Protein AF-A0A3N1GJS5-F1 (afdb_monomer)

Sequence (102 aa):
MAAIGVALVALLLIWPIGIRTGGGDHATPRICGNAFAGDVSQWHNDGDGPYRDLAYQACTTRRVDQVAMAVGVLAATVLGVTVLLARARRPTDPAERAASER

Secondary structure (DSSP, 8-state):
-HHHHHHHHHHHHHS--EEEESSGGG-EEEE-B-SS-B--GGGSSS-SSTHHHHHHHHHHHHHHHHHHHHHHHHHHHHHHHHHHHHHHT----HHHHHHS--

Foldseek 3Di:
DVVVLVVVLVCLQQPWDWDFDDPPPPGDTDTQGGLPHGHLPVCVVVDDDCVSVVVVVVSVVSSVVSVVVSVVSVVVVVVVVVVVVVVVPDPPPVVVVVVVVD

Mean predicted aligned error: 11.96 Å

Organism: NCBI:txid56438

pLDDT: mean 75.02, std 10.85, range [49.06, 89.5]

Solvent-accessible surface area (backbone atoms only — not comparable to full-atom values): 5921 Å² total; per-residue (Å²): 108,69,70,57,43,52,50,51,36,51,49,51,44,62,43,73,42,65,48,70,55,61,82,70,99,69,40,47,80,44,71,34,35,31,61,81,51,79,43,66,68,88,50,63,81,68,63,88,66,69,62,52,57,50,50,51,49,54,48,49,52,53,30,51,51,43,50,50,50,34,51,49,49,49,51,53,44,53,50,51,51,50,52,49,51,54,57,72,62,53,66,83,56,66,64,64,59,62,62,72,77,112

Radius of gyration: 24.0 Å; Cα contacts (8 Å, |Δi|>4): 86; chains: 1; bounding box: 52×26×75 Å

Structure (mmCIF, N/CA/C/O backbone):
data_AF-A0A3N1GJS5-F1
#
_entry.id   AF-A0A3N1GJS5-F1
#
loop_
_atom_site.group_PDB
_atom_site.id
_atom_site.type_symbol
_atom_site.label_atom_id
_atom_site.label_alt_id
_atom_site.label_comp_id
_atom_site.label_asym_id
_atom_site.label_entity_id
_atom_site.label_seq_id
_atom_site.pdbx_PDB_ins_code
_atom_site.Cartn_x
_atom_site.Cartn_y
_atom_site.Cartn_z
_atom_site.occupancy
_atom_site.B_iso_or_equiv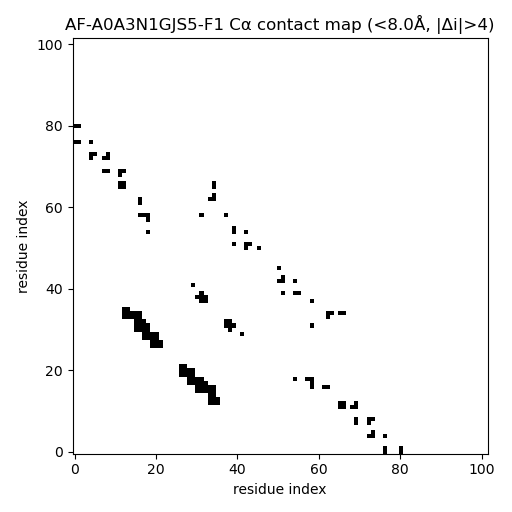
_atom_site.auth_seq_id
_atom_site.auth_comp_id
_atom_site.auth_asym_id
_atom_site.auth_atom_id
_atom_site.pdbx_PDB_model_num
ATOM 1 N N . MET A 1 1 ? -9.575 3.617 19.491 1.00 59.81 1 MET A N 1
ATOM 2 C CA . MET A 1 1 ? -8.829 2.430 19.013 1.00 59.81 1 MET A CA 1
ATOM 3 C C . MET A 1 1 ? -9.125 2.100 17.555 1.00 59.81 1 MET A C 1
ATOM 5 O O . MET A 1 1 ? -8.214 2.230 16.754 1.00 59.81 1 MET A O 1
ATOM 9 N N . ALA A 1 2 ? -10.364 1.765 17.172 1.00 62.88 2 ALA A N 1
ATOM 10 C CA . ALA A 1 2 ? -10.679 1.379 15.786 1.00 62.88 2 ALA A CA 1
ATOM 11 C C . ALA A 1 2 ? -10.348 2.462 14.736 1.00 62.88 2 ALA A C 1
ATOM 13 O O . ALA A 1 2 ? -9.681 2.167 13.752 1.00 62.88 2 ALA A O 1
ATOM 14 N N . ALA A 1 3 ? -10.721 3.724 14.979 1.00 72.44 3 ALA A N 1
ATOM 15 C CA . ALA A 1 3 ? -10.430 4.826 14.053 1.00 72.44 3 ALA A CA 1
ATOM 16 C C . ALA A 1 3 ? -8.921 5.071 13.850 1.00 72.44 3 ALA A C 1
ATOM 18 O O . ALA A 1 3 ? -8.487 5.367 12.743 1.00 72.44 3 ALA A O 1
ATOM 19 N N . ILE A 1 4 ? -8.115 4.889 14.903 1.00 78.00 4 ILE A N 1
ATOM 20 C CA . ILE A 1 4 ? -6.652 5.034 14.838 1.00 78.00 4 ILE A CA 1
ATOM 21 C C . ILE A 1 4 ? -6.047 3.878 14.034 1.00 78.00 4 ILE A C 1
ATOM 23 O O . ILE A 1 4 ? -5.202 4.114 13.179 1.00 78.00 4 ILE A O 1
ATOM 27 N N . GLY A 1 5 ? -6.518 2.644 14.251 1.00 70.25 5 GLY A N 1
ATOM 28 C CA . GLY A 1 5 ? -6.089 1.486 13.461 1.00 70.25 5 GLY A CA 1
ATOM 29 C C . GLY A 1 5 ? -6.404 1.648 11.972 1.00 70.25 5 GLY A C 1
ATOM 30 O O . GLY A 1 5 ? -5.533 1.431 11.138 1.00 70.25 5 GLY A O 1
ATOM 31 N N . VAL A 1 6 ? -7.610 2.120 11.632 1.00 76.25 6 VAL A N 1
ATOM 32 C CA . VAL A 1 6 ? -7.995 2.411 10.238 1.00 76.25 6 VAL A CA 1
ATOM 33 C C . VAL A 1 6 ? -7.135 3.525 9.641 1.00 76.25 6 VAL A C 1
ATOM 35 O O . VAL A 1 6 ? -6.666 3.384 8.515 1.00 76.25 6 VAL A O 1
ATOM 38 N N . ALA A 1 7 ? -6.877 4.602 10.388 1.00 77.75 7 ALA A N 1
ATOM 39 C CA . ALA A 1 7 ? -6.028 5.696 9.920 1.00 77.75 7 ALA A CA 1
ATOM 40 C C . ALA A 1 7 ? -4.587 5.235 9.650 1.00 77.75 7 ALA A C 1
ATOM 42 O O . ALA A 1 7 ? -4.018 5.596 8.624 1.00 77.75 7 ALA A O 1
ATOM 43 N N . LEU A 1 8 ? -4.018 4.399 10.525 1.00 76.69 8 LEU A N 1
ATOM 44 C CA . LEU A 1 8 ? -2.680 3.828 10.341 1.00 76.69 8 LEU A CA 1
ATOM 45 C C . LEU A 1 8 ? -2.611 2.918 9.114 1.00 76.69 8 LEU A C 1
ATOM 47 O O . LEU A 1 8 ? -1.657 2.999 8.348 1.00 76.69 8 LEU A O 1
ATOM 51 N N . VAL A 1 9 ? -3.631 2.089 8.896 1.00 77.69 9 VAL A N 1
ATOM 52 C CA . VAL A 1 9 ? -3.717 1.217 7.716 1.00 77.69 9 VAL A CA 1
ATOM 53 C C . VAL A 1 9 ? -3.843 2.046 6.441 1.00 77.69 9 VAL A C 1
ATOM 55 O O . VAL A 1 9 ? -3.111 1.807 5.487 1.00 77.69 9 VAL A O 1
ATOM 58 N N . ALA A 1 10 ? -4.707 3.063 6.431 1.00 78.56 10 ALA A N 1
ATOM 59 C CA . ALA A 1 10 ? -4.842 3.967 5.293 1.00 78.56 10 ALA A CA 1
ATOM 60 C C . ALA A 1 10 ? -3.523 4.700 4.992 1.00 78.56 10 ALA A C 1
ATOM 62 O O . ALA A 1 10 ? -3.094 4.739 3.841 1.00 78.56 10 ALA A O 1
ATOM 63 N N . LEU A 1 11 ? -2.842 5.211 6.023 1.00 78.69 11 LEU A N 1
ATOM 64 C CA . LEU A 1 11 ? -1.530 5.846 5.891 1.00 78.69 11 LEU A CA 1
ATOM 65 C C . LEU A 1 11 ? -0.488 4.884 5.318 1.00 78.69 11 LEU A C 1
ATOM 67 O O . LEU A 1 11 ? 0.204 5.258 4.378 1.00 78.69 11 LEU A O 1
ATOM 71 N N . LEU A 1 12 ? -0.403 3.651 5.825 1.00 76.88 12 LEU A N 1
ATOM 72 C CA . LEU A 1 12 ? 0.550 2.645 5.343 1.00 76.88 12 LEU A CA 1
ATOM 73 C C . LEU A 1 12 ? 0.330 2.282 3.873 1.00 76.88 12 LEU A C 1
ATOM 75 O O . LEU A 1 12 ? 1.299 2.095 3.144 1.00 76.88 12 LEU A O 1
ATOM 79 N N . LEU A 1 13 ? -0.927 2.203 3.436 1.00 77.50 13 LEU A N 1
ATOM 80 C CA . LEU A 1 13 ? -1.269 1.818 2.067 1.00 77.50 13 LEU A CA 1
ATOM 81 C C . LEU A 1 13 ? -1.074 2.962 1.057 1.00 77.50 13 LEU A C 1
ATOM 83 O O . LEU A 1 13 ? -0.777 2.713 -0.113 1.00 77.50 13 LEU A O 1
ATOM 87 N N . ILE A 1 14 ? -1.233 4.213 1.496 1.00 82.38 14 ILE A N 1
ATOM 88 C CA . ILE A 1 14 ? -1.038 5.407 0.657 1.00 82.38 14 ILE A CA 1
ATOM 89 C C . ILE A 1 14 ? 0.440 5.829 0.628 1.00 82.38 14 ILE A C 1
ATOM 91 O O . ILE A 1 14 ? 0.868 6.469 -0.336 1.00 82.38 14 ILE A O 1
ATOM 95 N N . TRP A 1 15 ? 1.225 5.468 1.651 1.00 82.38 15 TRP A N 1
ATOM 96 C CA . TRP A 1 15 ? 2.610 5.909 1.791 1.00 82.38 15 TRP A CA 1
ATOM 97 C C . TRP A 1 15 ? 3.470 5.495 0.587 1.00 82.38 15 TRP A C 1
ATOM 99 O O . TRP A 1 15 ? 3.483 4.316 0.214 1.00 82.38 15 TRP A O 1
ATOM 109 N N . PRO A 1 16 ? 4.233 6.432 -0.005 1.00 79.62 16 PRO A N 1
ATOM 110 C CA . PRO A 1 16 ? 5.022 6.154 -1.192 1.00 79.62 16 PRO A CA 1
ATOM 111 C C . PRO A 1 16 ? 6.134 5.141 -0.911 1.00 79.62 16 PRO A C 1
ATOM 113 O O . PRO A 1 16 ? 6.867 5.220 0.077 1.00 79.62 16 PRO A O 1
ATOM 116 N N . ILE A 1 17 ? 6.295 4.204 -1.833 1.00 80.38 17 ILE A N 1
ATOM 117 C CA . ILE A 1 17 ? 7.335 3.190 -1.820 1.00 80.38 17 ILE A CA 1
ATOM 118 C C . ILE A 1 17 ? 8.514 3.719 -2.619 1.00 80.38 17 ILE A C 1
ATOM 120 O O . ILE A 1 17 ? 8.452 3.862 -3.838 1.00 80.38 17 ILE A O 1
ATOM 124 N N . GLY A 1 18 ? 9.600 4.014 -1.914 1.00 78.31 18 GLY A N 1
ATOM 125 C CA . GLY A 1 18 ? 10.870 4.390 -2.515 1.00 78.31 18 GLY A CA 1
ATOM 126 C C . GLY A 1 18 ? 11.879 3.255 -2.428 1.00 78.31 18 GLY A C 1
ATOM 127 O O . GLY A 1 18 ? 12.043 2.642 -1.369 1.00 78.31 18 GLY A O 1
ATOM 128 N N . ILE A 1 19 ? 12.601 3.022 -3.519 1.00 77.44 19 ILE A N 1
ATOM 129 C CA . ILE A 1 19 ? 13.829 2.230 -3.507 1.00 77.44 19 ILE A CA 1
ATOM 130 C C . ILE A 1 19 ? 15.015 3.149 -3.787 1.00 77.44 19 ILE A C 1
ATOM 132 O O . ILE A 1 19 ? 14.915 4.128 -4.525 1.00 77.44 19 ILE A O 1
ATOM 136 N N . ARG A 1 20 ? 16.147 2.865 -3.145 1.00 74.25 20 ARG A N 1
ATOM 137 C CA . ARG A 1 20 ? 17.404 3.551 -3.437 1.00 74.25 20 ARG A CA 1
ATOM 138 C C . ARG A 1 20 ? 18.115 2.746 -4.511 1.00 74.25 20 ARG A C 1
ATOM 140 O O . ARG A 1 20 ? 18.407 1.574 -4.292 1.00 74.25 20 ARG A O 1
ATOM 147 N N . THR A 1 21 ? 18.348 3.362 -5.662 1.00 65.56 21 THR A N 1
ATOM 148 C CA . THR A 1 21 ? 19.041 2.729 -6.790 1.00 65.56 21 THR A CA 1
ATOM 149 C C . THR A 1 21 ? 20.338 3.479 -7.070 1.00 65.56 21 THR A C 1
ATOM 151 O O . THR A 1 21 ? 20.323 4.701 -7.211 1.00 65.56 21 THR A O 1
ATOM 154 N N . GLY A 1 22 ? 21.452 2.743 -7.102 1.00 58.00 22 GLY A N 1
ATOM 155 C CA . GLY A 1 22 ? 22.824 3.260 -7.179 1.00 58.00 22 GLY A CA 1
ATOM 156 C C . GLY A 1 22 ? 23.710 2.636 -6.093 1.00 58.00 22 GLY A C 1
ATOM 157 O O . GLY A 1 22 ? 23.238 2.382 -4.986 1.00 58.00 22 GLY A O 1
ATOM 158 N N . GLY A 1 23 ? 24.969 2.331 -6.413 1.00 49.06 23 GLY A N 1
ATOM 159 C CA . GLY A 1 23 ? 25.943 1.824 -5.440 1.00 49.06 23 GLY A CA 1
ATOM 160 C C . GLY A 1 23 ? 26.566 2.961 -4.622 1.00 49.06 23 GLY A C 1
ATOM 161 O O . GLY A 1 23 ? 26.961 3.976 -5.190 1.00 49.06 23 GLY A O 1
ATOM 162 N N . GLY A 1 24 ? 26.675 2.788 -3.302 1.00 58.19 24 GLY A N 1
ATOM 163 C CA . GLY A 1 24 ? 27.351 3.736 -2.405 1.00 58.19 24 GLY A CA 1
ATOM 164 C C . GLY A 1 24 ? 26.557 5.011 -2.081 1.00 58.19 24 GLY A C 1
ATOM 165 O O . GLY A 1 24 ? 25.327 5.040 -2.154 1.00 58.19 24 GLY A O 1
ATOM 166 N N . ASP A 1 25 ? 27.275 6.076 -1.718 1.00 58.31 25 ASP A N 1
ATOM 167 C CA . ASP A 1 25 ? 26.730 7.334 -1.173 1.00 58.31 25 ASP A CA 1
ATOM 168 C C . ASP A 1 25 ? 25.949 8.200 -2.184 1.00 58.31 25 ASP A C 1
ATOM 170 O O . ASP A 1 25 ? 25.395 9.240 -1.829 1.00 58.31 25 ASP A O 1
ATOM 174 N N . HIS A 1 26 ? 25.852 7.768 -3.445 1.00 56.50 26 HIS A N 1
ATOM 175 C CA . HIS A 1 26 ? 25.121 8.463 -4.514 1.00 56.50 26 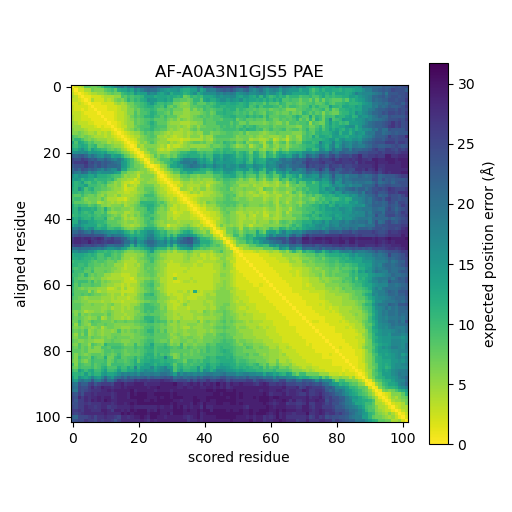HIS A CA 1
ATOM 176 C C . HIS A 1 26 ? 23.788 7.797 -4.883 1.00 56.50 26 HIS A C 1
ATOM 178 O O . HIS A 1 26 ? 23.188 8.114 -5.913 1.00 56.50 26 HIS A O 1
ATOM 184 N N . ALA A 1 27 ? 23.297 6.875 -4.049 1.00 64.44 27 ALA A N 1
ATOM 185 C CA . ALA A 1 27 ? 22.024 6.210 -4.288 1.00 64.44 27 ALA A CA 1
ATOM 186 C C . ALA A 1 27 ? 20.864 7.222 -4.263 1.00 64.44 27 ALA A C 1
ATOM 188 O O . ALA A 1 27 ? 20.474 7.737 -3.212 1.00 64.44 27 ALA A O 1
ATOM 189 N N . THR A 1 28 ? 20.296 7.496 -5.437 1.00 69.44 28 THR A N 1
ATOM 190 C CA . THR A 1 28 ? 19.193 8.450 -5.570 1.00 69.44 28 THR A CA 1
ATOM 191 C C . THR A 1 28 ? 17.885 7.744 -5.202 1.00 69.44 28 THR A C 1
ATOM 193 O O . THR A 1 28 ? 17.633 6.637 -5.697 1.00 69.44 28 THR A O 1
ATOM 196 N N . PRO A 1 29 ? 17.047 8.319 -4.319 1.00 71.25 29 PRO A N 1
ATOM 197 C CA . PRO A 1 29 ? 15.746 7.744 -4.016 1.00 71.25 29 PRO A CA 1
ATOM 198 C C . PRO A 1 29 ? 14.835 7.871 -5.237 1.00 71.25 29 PRO A C 1
ATOM 200 O O . PRO A 1 29 ? 14.613 8.965 -5.749 1.00 71.25 29 PRO A O 1
ATOM 203 N N . ARG A 1 30 ? 14.297 6.741 -5.687 1.00 79.19 30 ARG A N 1
ATOM 204 C CA . ARG A 1 30 ? 13.355 6.654 -6.802 1.00 79.19 30 ARG A CA 1
ATOM 205 C C . ARG A 1 30 ? 12.039 6.058 -6.299 1.00 79.19 30 ARG A C 1
ATOM 207 O O . ARG A 1 30 ? 12.042 5.045 -5.596 1.00 79.19 30 ARG A O 1
ATOM 214 N N . ILE A 1 31 ? 10.921 6.733 -6.576 1.00 82.88 31 ILE A N 1
ATOM 215 C CA . ILE A 1 31 ? 9.602 6.431 -5.986 1.00 82.88 31 ILE A CA 1
ATOM 216 C C . ILE A 1 31 ? 8.798 5.568 -6.940 1.00 82.88 31 ILE A C 1
ATOM 218 O O . ILE A 1 31 ? 8.353 6.069 -7.965 1.00 82.88 31 ILE A O 1
ATOM 222 N N . CYS A 1 32 ? 8.555 4.308 -6.603 1.00 83.00 32 CYS A N 1
ATOM 223 C CA . CYS A 1 32 ? 7.864 3.370 -7.482 1.00 83.00 32 CYS A CA 1
ATOM 224 C C . CYS A 1 32 ? 6.364 3.199 -7.218 1.00 83.00 32 CYS A C 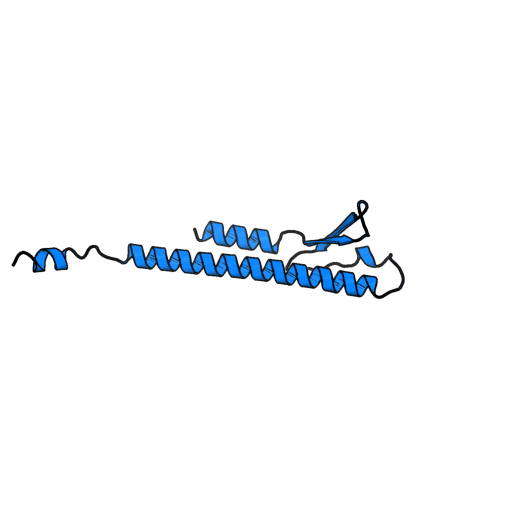1
ATOM 226 O O . CYS A 1 32 ? 5.781 2.159 -7.531 1.00 83.00 32 CYS A O 1
ATOM 228 N N . GLY A 1 33 ? 5.729 4.232 -6.665 1.00 83.69 33 GLY A N 1
ATOM 229 C CA . GLY A 1 33 ? 4.293 4.269 -6.394 1.00 83.69 33 GLY A CA 1
ATOM 230 C C . GLY A 1 33 ? 3.960 3.959 -4.937 1.00 83.69 33 GLY A C 1
ATOM 231 O O . GLY A 1 33 ? 4.664 4.407 -4.039 1.00 83.69 33 GLY A O 1
ATOM 232 N N . ASN A 1 34 ? 2.870 3.235 -4.691 1.00 82.56 34 ASN A N 1
ATOM 233 C CA . ASN A 1 34 ? 2.380 2.858 -3.359 1.00 82.56 34 ASN A CA 1
ATOM 234 C C . ASN A 1 34 ? 1.850 1.411 -3.354 1.00 82.56 34 ASN A C 1
ATOM 236 O O . ASN A 1 34 ? 2.021 0.670 -4.328 1.00 82.56 34 ASN A O 1
ATOM 240 N N . ALA A 1 35 ? 1.187 0.987 -2.275 1.00 76.50 35 ALA A N 1
ATOM 241 C CA . ALA A 1 35 ? 0.649 -0.369 -2.160 1.00 76.50 35 ALA A CA 1
ATOM 242 C C . ALA A 1 35 ? -0.377 -0.730 -3.262 1.00 76.50 35 ALA A C 1
ATOM 244 O O . ALA A 1 35 ? -0.516 -1.904 -3.595 1.00 76.50 35 ALA A O 1
ATOM 245 N N . PHE A 1 36 ? -1.040 0.255 -3.887 1.00 75.88 36 PHE A N 1
ATOM 246 C CA . PHE A 1 36 ? -2.088 0.050 -4.900 1.00 75.88 36 PHE A CA 1
ATOM 247 C C . PHE A 1 36 ? -1.604 0.236 -6.339 1.00 75.88 36 PHE A C 1
ATOM 249 O O . PHE A 1 36 ? -1.803 -0.641 -7.177 1.00 75.88 36 PHE A O 1
ATOM 256 N N . ALA A 1 37 ? -0.868 1.313 -6.621 1.00 78.06 37 ALA A N 1
ATOM 257 C CA . ALA A 1 37 ? -0.315 1.607 -7.943 1.00 78.06 37 ALA A CA 1
ATOM 258 C C . ALA A 1 37 ? 1.214 1.479 -7.952 1.00 78.06 37 ALA A C 1
ATOM 260 O O . ALA A 1 37 ? 1.887 2.038 -7.090 1.00 78.06 37 ALA A O 1
ATOM 261 N N . GLY A 1 38 ? 1.748 0.700 -8.895 1.00 80.06 38 GLY A N 1
ATOM 262 C CA . GLY A 1 38 ? 3.184 0.549 -9.103 1.00 80.06 38 GLY A CA 1
ATOM 263 C C . GLY A 1 38 ? 3.593 1.334 -10.339 1.00 80.06 38 GLY A C 1
ATOM 264 O O . GLY A 1 38 ? 2.937 1.206 -11.370 1.00 80.06 38 GLY A O 1
ATOM 265 N N . ASP A 1 39 ? 4.659 2.120 -10.240 1.00 81.88 39 ASP A N 1
ATOM 266 C CA . ASP A 1 39 ? 5.206 2.857 -11.375 1.00 81.88 39 ASP A CA 1
ATOM 267 C C . ASP A 1 39 ? 6.722 2.672 -11.465 1.00 81.88 39 ASP A C 1
ATOM 269 O O . ASP A 1 39 ? 7.483 3.054 -10.577 1.00 81.88 39 ASP A O 1
ATOM 273 N N . VAL A 1 40 ? 7.167 2.064 -12.560 1.00 77.44 40 VAL A N 1
ATOM 274 C CA . VAL A 1 40 ? 8.589 1.869 -12.866 1.00 77.44 40 VAL A CA 1
A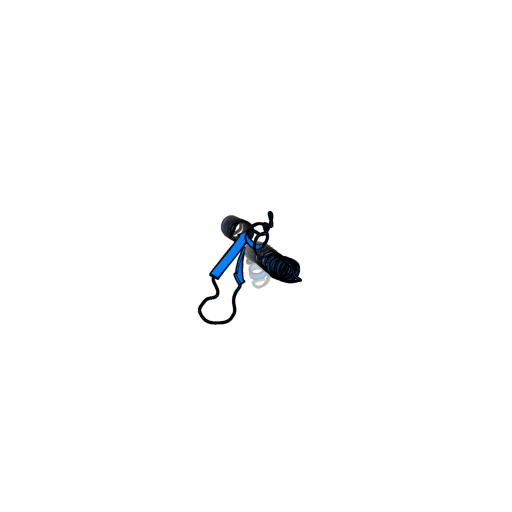TOM 275 C C . VAL A 1 40 ? 9.038 2.676 -14.087 1.00 77.44 40 VAL A C 1
ATOM 277 O O . VAL A 1 40 ? 10.115 2.431 -14.626 1.00 77.44 40 VAL A O 1
ATOM 280 N N . SER A 1 41 ? 8.235 3.653 -14.521 1.00 77.94 41 SER A N 1
ATOM 281 C CA . SER A 1 41 ? 8.510 4.519 -15.675 1.00 77.94 41 SER A CA 1
ATOM 282 C C . SER A 1 41 ? 9.840 5.264 -15.559 1.00 77.94 41 SER A C 1
ATOM 284 O O . SER A 1 41 ? 10.549 5.425 -16.548 1.00 77.94 41 SER A O 1
ATOM 286 N N . GLN A 1 42 ? 10.247 5.632 -14.343 1.00 76.12 42 GLN A N 1
ATOM 287 C CA . GLN A 1 42 ? 11.529 6.295 -14.092 1.00 76.12 42 GLN A CA 1
ATOM 288 C C . GLN A 1 42 ? 12.758 5.445 -14.454 1.00 76.12 42 GLN A C 1
ATOM 290 O O . GLN A 1 42 ? 13.826 6.013 -14.628 1.00 76.12 42 GLN A O 1
ATOM 295 N N . TRP A 1 43 ? 12.633 4.119 -14.595 1.00 75.94 43 TRP A N 1
ATOM 296 C CA . TRP A 1 43 ? 13.715 3.235 -15.067 1.00 75.94 43 TRP A CA 1
ATOM 297 C C . TRP A 1 43 ? 13.635 2.936 -16.572 1.00 75.94 43 TRP A C 1
ATOM 299 O O . TRP A 1 43 ? 14.389 2.110 -17.073 1.00 75.94 43 TRP A O 1
ATOM 309 N N . HIS A 1 44 ? 12.727 3.583 -17.314 1.00 69.94 44 HIS A N 1
ATOM 310 C CA . HIS A 1 44 ? 12.556 3.357 -18.754 1.00 69.94 44 HIS A CA 1
ATOM 311 C C . HIS A 1 44 ? 13.728 3.898 -19.586 1.00 69.94 44 HIS A C 1
ATOM 313 O O . HIS A 1 44 ? 14.103 3.283 -20.579 1.00 69.94 44 HIS A O 1
ATOM 319 N N . ASN A 1 45 ? 14.329 5.012 -19.151 1.00 65.12 45 ASN A N 1
ATOM 320 C CA . ASN A 1 45 ? 15.466 5.644 -19.828 1.00 65.12 45 ASN A CA 1
ATOM 321 C C . ASN A 1 45 ? 16.824 5.058 -19.421 1.00 65.12 45 ASN A C 1
ATOM 323 O O . ASN A 1 45 ? 17.823 5.381 -20.054 1.00 65.12 45 ASN A O 1
ATOM 327 N N . ASP A 1 46 ? 16.870 4.179 -18.413 1.00 64.31 46 ASP A N 1
ATOM 328 C CA . ASP A 1 46 ? 18.101 3.487 -18.001 1.00 64.31 46 ASP A CA 1
ATOM 329 C C . ASP A 1 46 ? 18.429 2.292 -18.928 1.00 64.31 46 ASP A C 1
ATOM 331 O O . ASP A 1 46 ? 19.066 1.343 -18.487 1.00 64.31 46 ASP A O 1
ATOM 335 N N . GLY A 1 47 ? 17.946 2.355 -20.180 1.00 58.03 47 GLY A N 1
ATOM 336 C CA . GLY A 1 47 ? 18.336 1.590 -21.369 1.00 58.03 47 GLY A CA 1
ATOM 337 C C . GLY A 1 47 ? 19.087 0.278 -21.138 1.00 58.03 47 GLY A C 1
ATOM 338 O O . GLY A 1 47 ? 20.260 0.284 -20.789 1.00 58.03 47 GLY A O 1
ATOM 339 N N . ASP A 1 48 ? 18.425 -0.831 -21.464 1.00 56.62 48 ASP A N 1
ATOM 340 C CA . ASP A 1 48 ? 19.034 -2.138 -21.742 1.00 56.62 48 ASP A CA 1
ATOM 341 C C . ASP A 1 48 ? 19.610 -2.917 -20.542 1.00 56.62 48 ASP A C 1
ATOM 343 O O . ASP A 1 48 ? 20.795 -2.874 -20.216 1.00 56.62 48 ASP A O 1
ATOM 347 N N . GLY A 1 49 ? 18.767 -3.755 -19.921 1.00 61.75 49 GLY A N 1
ATOM 348 C CA . GLY A 1 49 ? 19.226 -4.839 -19.046 1.00 61.75 49 GLY A CA 1
ATOM 349 C C . GLY A 1 49 ? 18.228 -5.296 -17.971 1.00 61.75 49 GLY A C 1
ATOM 350 O O . GLY A 1 49 ? 17.158 -4.701 -17.818 1.00 61.75 49 GLY A O 1
ATOM 351 N N . PRO A 1 50 ? 18.604 -6.304 -17.152 1.00 69.12 50 PRO A N 1
ATOM 352 C CA . PRO A 1 50 ? 17.810 -6.814 -16.021 1.00 69.12 50 PRO A CA 1
ATOM 353 C C . PRO A 1 50 ? 17.551 -5.768 -14.921 1.00 69.12 50 PRO A C 1
ATOM 355 O O . PRO A 1 50 ? 16.884 -6.059 -13.934 1.00 69.12 50 PRO A O 1
ATOM 358 N N . TYR A 1 51 ? 18.062 -4.541 -15.058 1.00 72.50 51 TYR A N 1
ATOM 359 C CA . TYR A 1 51 ? 17.870 -3.448 -14.106 1.00 72.50 51 TYR A CA 1
ATOM 360 C C . TYR A 1 51 ? 16.404 -3.070 -13.906 1.00 72.50 51 TYR A C 1
ATOM 362 O O . TYR A 1 51 ? 15.990 -2.828 -12.771 1.00 72.50 51 TYR A O 1
ATOM 370 N N . ARG A 1 52 ? 15.603 -3.054 -14.977 1.00 77.25 52 ARG A N 1
ATOM 371 C CA . ARG A 1 52 ? 14.166 -2.776 -14.865 1.00 77.25 52 ARG A CA 1
ATOM 372 C C . ARG A 1 52 ? 13.440 -3.893 -14.115 1.00 77.25 52 ARG A C 1
ATOM 374 O O . ARG A 1 52 ? 12.600 -3.596 -13.270 1.00 77.25 52 ARG A O 1
ATOM 381 N N . ASP A 1 53 ? 13.798 -5.148 -14.377 1.00 80.00 53 ASP A N 1
ATOM 382 C CA . ASP A 1 53 ? 13.216 -6.311 -13.700 1.00 80.00 53 ASP A CA 1
ATOM 383 C C . ASP A 1 53 ? 13.623 -6.363 -12.225 1.00 80.00 53 ASP A C 1
ATOM 385 O O . ASP A 1 53 ? 12.781 -6.588 -11.358 1.00 80.00 53 ASP A O 1
ATOM 389 N N . LEU A 1 54 ? 14.883 -6.050 -11.911 1.00 80.94 54 LEU A N 1
ATOM 390 C CA . LEU A 1 54 ? 15.371 -5.912 -10.537 1.00 80.94 54 LEU A CA 1
ATOM 391 C C . LEU A 1 54 ? 14.666 -4.770 -9.796 1.00 80.94 54 LEU A C 1
ATOM 393 O O . LEU A 1 54 ? 14.275 -4.940 -8.641 1.00 80.94 54 LEU A O 1
ATOM 397 N N . ALA A 1 55 ? 14.460 -3.620 -10.447 1.00 79.19 55 ALA A N 1
ATOM 398 C CA . ALA A 1 55 ? 13.705 -2.508 -9.872 1.00 79.19 55 ALA A CA 1
ATOM 399 C C . ALA A 1 55 ? 12.240 -2.899 -9.632 1.00 79.19 55 ALA A C 1
ATOM 401 O O . ALA A 1 55 ? 11.699 -2.645 -8.554 1.00 79.19 55 ALA A O 1
ATOM 402 N N . TYR A 1 56 ? 11.614 -3.582 -10.594 1.00 82.50 56 TYR A N 1
ATOM 403 C CA . TYR A 1 56 ? 10.255 -4.096 -10.459 1.00 82.50 56 TYR A CA 1
ATOM 404 C C . TYR A 1 56 ? 10.140 -5.094 -9.303 1.00 82.50 56 TYR A C 1
ATOM 406 O O . TYR A 1 56 ? 9.246 -4.969 -8.463 1.00 82.50 56 TYR A O 1
ATOM 414 N N . GLN A 1 57 ? 11.072 -6.043 -9.202 1.00 86.44 57 GLN A N 1
ATOM 415 C CA . GLN A 1 57 ? 11.116 -7.017 -8.119 1.00 86.44 57 GLN A CA 1
ATOM 416 C C . GLN A 1 57 ? 11.312 -6.328 -6.763 1.00 86.44 57 GLN A C 1
ATOM 418 O O . GLN A 1 57 ? 10.542 -6.580 -5.840 1.00 86.44 57 GLN A O 1
ATOM 423 N N . ALA A 1 58 ? 12.264 -5.398 -6.647 1.00 84.56 58 ALA A N 1
ATOM 424 C CA . ALA A 1 58 ? 12.514 -4.654 -5.411 1.00 84.56 58 ALA A CA 1
ATOM 425 C C . ALA A 1 58 ? 11.293 -3.831 -4.962 1.00 84.56 58 ALA A C 1
ATOM 427 O O . ALA A 1 58 ? 10.932 -3.833 -3.781 1.00 84.56 58 ALA A O 1
ATOM 428 N N . CYS A 1 59 ? 10.622 -3.162 -5.900 1.00 85.25 59 CYS A N 1
ATOM 429 C CA . CYS A 1 59 ? 9.396 -2.419 -5.627 1.00 85.25 59 CYS A CA 1
ATOM 430 C C . CYS A 1 59 ? 8.242 -3.339 -5.225 1.00 85.25 59 CYS A C 1
ATOM 432 O O . CYS A 1 59 ? 7.483 -3.011 -4.315 1.00 85.25 59 CYS A O 1
ATOM 434 N N . THR A 1 60 ? 8.138 -4.517 -5.837 1.00 85.56 60 THR A N 1
ATOM 435 C CA . THR A 1 60 ? 7.121 -5.514 -5.483 1.00 85.56 60 THR A CA 1
ATOM 436 C C . THR A 1 60 ? 7.355 -6.077 -4.082 1.00 85.56 60 THR A C 1
ATOM 438 O O . THR A 1 60 ? 6.414 -6.151 -3.298 1.00 85.56 60 THR A O 1
ATOM 441 N N . THR A 1 61 ? 8.599 -6.383 -3.709 1.00 87.31 61 THR A N 1
ATOM 442 C CA . THR A 1 61 ? 8.930 -6.839 -2.348 1.00 87.31 61 THR A CA 1
ATOM 443 C C . THR A 1 61 ? 8.539 -5.795 -1.303 1.00 87.31 61 THR A C 1
ATOM 445 O O . THR A 1 61 ? 7.841 -6.110 -0.344 1.00 87.31 61 THR A O 1
ATOM 448 N N . ARG A 1 62 ? 8.884 -4.521 -1.530 1.00 85.44 62 ARG A N 1
ATOM 449 C CA . ARG A 1 62 ? 8.488 -3.418 -0.637 1.00 85.44 62 ARG A CA 1
ATOM 450 C C . ARG A 1 62 ? 6.970 -3.261 -0.516 1.00 85.44 62 ARG A C 1
ATOM 452 O O . ARG A 1 62 ? 6.479 -2.927 0.561 1.00 85.44 62 ARG A O 1
ATOM 459 N N . ARG A 1 63 ? 6.228 -3.486 -1.605 1.00 84.88 63 ARG A N 1
ATOM 460 C CA . ARG A 1 63 ? 4.755 -3.487 -1.595 1.00 84.88 63 ARG A CA 1
ATOM 461 C C . ARG A 1 63 ? 4.215 -4.592 -0.703 1.00 84.88 63 ARG A C 1
ATOM 463 O O . ARG A 1 63 ? 3.355 -4.325 0.129 1.00 84.88 63 ARG A O 1
ATOM 470 N N . VAL A 1 64 ? 4.737 -5.807 -0.856 1.00 86.06 64 VAL A N 1
ATOM 471 C CA . VAL A 1 64 ? 4.347 -6.953 -0.027 1.00 86.06 64 VAL A CA 1
ATOM 472 C C . VAL A 1 64 ? 4.641 -6.674 1.447 1.00 86.06 64 VAL A C 1
ATOM 474 O O . VAL A 1 64 ? 3.764 -6.903 2.275 1.00 86.06 64 VAL A O 1
ATOM 477 N N . ASP A 1 65 ? 5.800 -6.094 1.769 1.00 86.19 65 ASP A N 1
ATOM 478 C CA . ASP A 1 65 ? 6.141 -5.711 3.144 1.00 86.19 65 ASP A CA 1
ATOM 479 C C . ASP A 1 65 ? 5.153 -4.689 3.721 1.00 86.19 65 ASP A C 1
ATOM 481 O O . ASP A 1 65 ? 4.665 -4.863 4.838 1.00 86.19 65 ASP A O 1
ATOM 485 N N . GLN A 1 66 ? 4.799 -3.643 2.964 1.00 84.06 66 GLN A N 1
ATOM 486 C CA . GLN A 1 66 ? 3.795 -2.664 3.400 1.00 84.06 66 GLN A CA 1
ATOM 487 C C . GLN A 1 66 ? 2.419 -3.304 3.625 1.00 84.06 66 GLN A C 1
ATOM 489 O O . GLN A 1 66 ? 1.763 -3.006 4.626 1.00 84.06 66 GLN A O 1
ATOM 494 N N . VAL A 1 67 ? 1.982 -4.200 2.733 1.00 83.69 67 VAL A N 1
ATOM 495 C CA . VAL A 1 67 ? 0.715 -4.929 2.900 1.00 83.69 67 VAL A CA 1
ATOM 496 C C . VAL A 1 67 ? 0.773 -5.831 4.133 1.00 83.69 67 VAL A C 1
ATOM 498 O O . VAL A 1 67 ? -0.165 -5.831 4.928 1.00 83.69 67 VAL A O 1
ATOM 501 N N . ALA A 1 68 ? 1.877 -6.546 4.349 1.00 85.81 68 ALA A N 1
ATOM 502 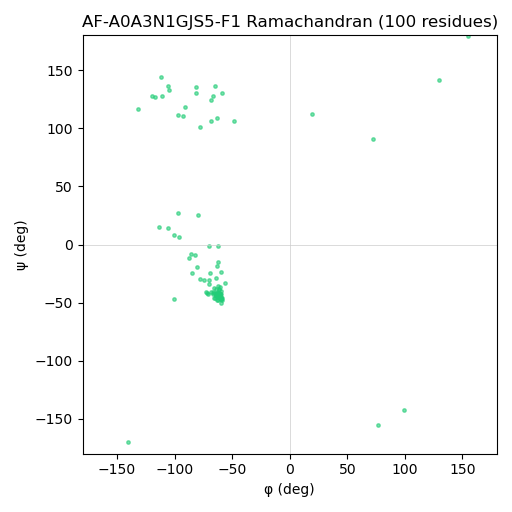C CA . ALA A 1 68 ? 2.070 -7.384 5.528 1.00 85.81 68 ALA A CA 1
ATOM 503 C C . ALA A 1 68 ? 2.027 -6.560 6.826 1.00 85.81 68 ALA A C 1
ATOM 505 O O . ALA A 1 68 ? 1.358 -6.953 7.783 1.00 85.81 68 ALA A O 1
ATOM 506 N N . MET A 1 69 ? 2.659 -5.380 6.847 1.00 81.75 69 MET A N 1
ATOM 507 C CA . MET A 1 69 ? 2.570 -4.444 7.973 1.00 81.75 69 MET A CA 1
ATOM 508 C C . MET A 1 69 ? 1.129 -3.981 8.212 1.00 81.75 69 MET A C 1
ATOM 510 O O . MET A 1 69 ? 0.663 -4.001 9.352 1.00 81.75 69 MET A O 1
ATOM 514 N N . ALA A 1 70 ? 0.395 -3.617 7.156 1.00 80.31 70 ALA A N 1
ATOM 515 C CA . ALA A 1 70 ? -1.006 -3.214 7.261 1.00 80.31 70 ALA A CA 1
ATOM 516 C C . ALA A 1 70 ? -1.889 -4.343 7.828 1.00 80.31 70 ALA A C 1
ATOM 518 O O . ALA A 1 70 ? -2.694 -4.103 8.730 1.00 80.31 70 ALA A O 1
ATOM 519 N N . VAL A 1 71 ? -1.694 -5.584 7.368 1.00 86.31 71 VAL A N 1
ATOM 520 C CA . VAL A 1 71 ? -2.377 -6.776 7.902 1.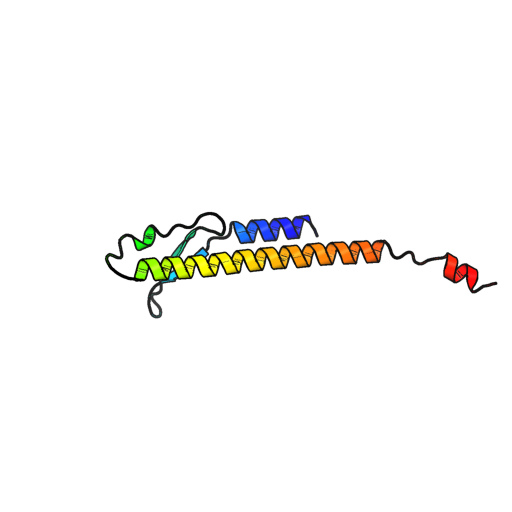00 86.31 71 VAL A CA 1
ATOM 521 C C . VAL A 1 71 ? -2.026 -7.001 9.374 1.00 86.31 71 VAL A C 1
ATOM 523 O O . VAL A 1 71 ? -2.919 -7.267 10.178 1.00 86.31 71 VAL A O 1
ATOM 526 N N . GLY A 1 72 ? -0.758 -6.834 9.755 1.00 85.25 72 GLY A N 1
ATOM 527 C CA . GLY A 1 72 ? -0.321 -6.925 11.149 1.00 85.25 72 GLY A CA 1
ATOM 528 C C . GLY A 1 72 ? -1.013 -5.899 12.053 1.00 85.25 72 GLY A C 1
ATOM 529 O O . GLY A 1 72 ? -1.529 -6.256 13.114 1.00 85.25 72 GLY A O 1
ATOM 530 N N . VAL A 1 73 ? -1.100 -4.638 11.614 1.00 84.62 73 VAL A N 1
ATOM 531 C CA . VAL A 1 73 ? -1.807 -3.571 12.347 1.00 84.62 73 VAL A CA 1
ATOM 532 C C . VAL A 1 73 ? -3.302 -3.876 12.462 1.00 84.62 73 VAL A C 1
ATOM 534 O O . VAL A 1 73 ? -3.877 -3.713 13.543 1.00 84.62 73 VAL A O 1
ATOM 537 N N . LEU A 1 74 ? -3.936 -4.363 11.390 1.00 81.81 74 LEU A N 1
ATOM 538 C CA . LEU A 1 74 ? -5.339 -4.787 11.415 1.00 81.81 74 LEU A CA 1
ATOM 539 C C . LEU A 1 74 ? -5.566 -5.906 12.433 1.00 81.81 74 LEU A C 1
ATOM 541 O O . LEU A 1 74 ? -6.438 -5.780 13.293 1.00 81.81 74 LEU A O 1
ATOM 545 N N . ALA A 1 75 ? -4.753 -6.962 12.383 1.00 88.12 75 ALA A N 1
ATOM 546 C CA . ALA A 1 75 ? -4.857 -8.098 13.292 1.00 88.12 75 ALA A CA 1
ATOM 547 C C . ALA A 1 75 ? -4.685 -7.671 14.758 1.00 88.12 75 ALA A C 1
ATOM 549 O O . ALA A 1 75 ? -5.517 -8.009 15.603 1.00 88.12 75 ALA A O 1
ATOM 550 N N . ALA A 1 76 ? -3.664 -6.862 15.057 1.00 84.56 76 ALA A N 1
ATOM 551 C CA . ALA A 1 76 ? -3.428 -6.331 16.398 1.00 84.56 76 ALA A CA 1
ATOM 552 C C . ALA A 1 76 ? -4.591 -5.453 16.890 1.00 84.56 76 ALA A C 1
ATOM 554 O O . ALA A 1 76 ? -4.994 -5.542 18.051 1.00 84.56 76 ALA A O 1
ATOM 555 N N . THR A 1 77 ? -5.175 -4.640 16.005 1.00 84.88 77 THR A N 1
ATOM 556 C CA . THR A 1 77 ? -6.323 -3.788 16.342 1.00 84.88 77 THR A CA 1
ATOM 557 C C . THR A 1 77 ? -7.557 -4.629 16.664 1.00 84.88 77 THR A C 1
ATOM 559 O O . THR A 1 77 ? -8.211 -4.385 17.679 1.00 84.88 77 THR A O 1
ATOM 562 N N . VAL A 1 78 ? -7.863 -5.641 15.844 1.00 84.56 78 VAL A N 1
ATOM 563 C CA . VAL A 1 78 ? -8.996 -6.553 16.067 1.00 84.56 78 VAL A CA 1
ATOM 564 C C . VAL A 1 78 ? -8.816 -7.330 17.369 1.00 84.56 78 VAL A C 1
ATOM 566 O O . VAL A 1 78 ? -9.742 -7.387 18.180 1.00 84.56 78 VAL A O 1
ATOM 569 N N . LEU A 1 79 ? -7.618 -7.864 17.619 1.00 89.50 79 LEU A N 1
ATOM 570 C CA . LEU A 1 79 ? -7.284 -8.533 18.877 1.00 89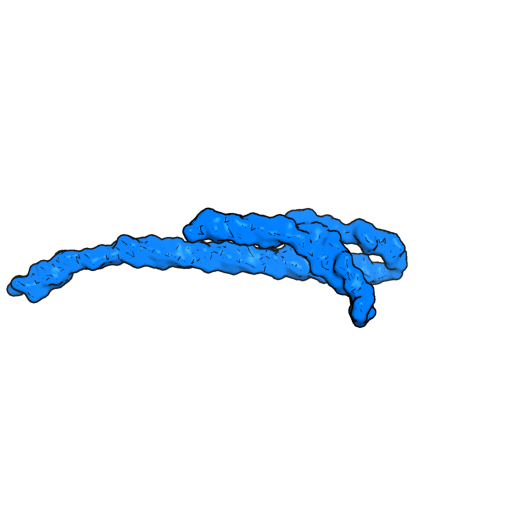.50 79 LEU A CA 1
ATOM 571 C C . LEU A 1 79 ? -7.459 -7.597 20.077 1.00 89.50 79 LEU A C 1
ATOM 573 O O . LEU A 1 79 ? -8.127 -7.960 21.042 1.00 89.50 79 LEU A O 1
ATOM 577 N N . GLY A 1 80 ? -6.930 -6.374 20.004 1.00 87.25 80 GLY A N 1
ATOM 578 C CA . GLY A 1 80 ? -7.066 -5.376 21.064 1.00 87.25 80 GLY A CA 1
ATOM 579 C C . GLY A 1 80 ? -8.525 -5.027 21.364 1.00 87.25 80 GLY A C 1
ATOM 580 O O . GLY A 1 80 ? -8.927 -5.009 22.527 1.00 87.25 80 GLY A O 1
ATOM 581 N N . VAL A 1 81 ? -9.342 -4.815 20.327 1.00 86.56 81 VAL A N 1
ATOM 582 C CA . VAL A 1 81 ? -10.786 -4.568 20.479 1.00 86.56 81 VAL A CA 1
ATOM 583 C C . VAL A 1 81 ? -11.487 -5.780 21.091 1.00 86.56 81 VAL A C 1
ATOM 585 O O . VAL A 1 81 ? -12.298 -5.615 21.998 1.00 86.56 81 VAL A O 1
ATOM 588 N N . THR A 1 82 ? -11.135 -6.993 20.665 1.00 87.31 82 THR A N 1
ATOM 589 C CA . THR A 1 82 ? -11.719 -8.238 21.187 1.00 87.31 82 THR A CA 1
ATOM 590 C C . THR A 1 82 ? -11.388 -8.431 22.667 1.00 87.31 82 THR A C 1
ATOM 592 O O . THR A 1 82 ? -12.280 -8.721 23.459 1.00 87.31 82 THR A O 1
ATOM 595 N N . VAL A 1 83 ? -10.135 -8.202 23.074 1.00 88.50 83 VAL A N 1
ATOM 596 C CA . VAL A 1 83 ? -9.705 -8.280 24.481 1.00 88.50 83 VAL A CA 1
ATOM 597 C C . VAL A 1 83 ? -10.373 -7.198 25.326 1.00 88.50 83 VAL A C 1
ATOM 599 O O . VAL A 1 83 ? -10.815 -7.482 26.438 1.00 88.50 83 VAL A O 1
ATOM 602 N N . LEU A 1 84 ? -10.478 -5.967 24.817 1.00 88.19 84 LEU A N 1
ATOM 603 C CA . LEU A 1 84 ? -11.178 -4.884 25.510 1.00 88.19 84 LEU A CA 1
ATOM 604 C C . LEU A 1 84 ? -12.661 -5.209 25.698 1.00 88.19 84 LEU A C 1
ATOM 606 O O . LEU A 1 84 ? -13.174 -5.048 26.800 1.00 88.19 84 LEU A O 1
ATOM 610 N N . LEU A 1 85 ? -13.327 -5.727 24.664 1.00 86.56 85 LEU A N 1
ATOM 611 C CA . LEU A 1 85 ? -14.715 -6.183 24.747 1.00 86.56 85 LEU A CA 1
ATOM 612 C C . LEU A 1 85 ? -14.865 -7.352 25.724 1.00 86.56 85 LEU A C 1
ATOM 614 O O . LEU A 1 85 ? -15.787 -7.347 26.532 1.00 86.56 85 LEU A O 1
ATOM 618 N N . ALA A 1 86 ? -13.954 -8.326 25.703 1.00 86.94 86 ALA A N 1
ATOM 619 C CA . ALA A 1 86 ? -13.962 -9.451 26.636 1.00 86.94 86 ALA A CA 1
ATOM 620 C C . ALA A 1 86 ? -13.752 -9.000 28.091 1.00 86.94 86 ALA A C 1
ATOM 622 O O . ALA A 1 86 ? -14.399 -9.521 28.996 1.00 86.94 86 ALA A O 1
ATOM 623 N N . ARG A 1 87 ? -12.890 -8.001 28.330 1.00 84.00 87 ARG A N 1
ATOM 624 C CA . ARG A 1 87 ? -12.683 -7.407 29.660 1.00 84.00 87 ARG A CA 1
ATOM 625 C C . ARG A 1 87 ? -13.864 -6.559 30.114 1.00 84.00 87 ARG A C 1
ATOM 627 O O . ARG A 1 87 ? -14.252 -6.672 31.266 1.00 84.00 87 ARG A O 1
ATOM 634 N N . ALA A 1 88 ? -14.450 -5.758 29.227 1.00 81.81 88 ALA A N 1
ATOM 635 C CA . ALA A 1 88 ? -15.653 -4.982 29.527 1.00 81.81 88 ALA A CA 1
ATOM 636 C C . ALA A 1 88 ? -16.860 -5.889 29.814 1.00 81.81 88 ALA A C 1
ATOM 638 O O . ALA A 1 88 ? -17.743 -5.524 30.580 1.00 81.81 88 ALA A O 1
ATOM 639 N N . ARG A 1 89 ? -16.879 -7.084 29.213 1.00 72.12 89 ARG A N 1
ATOM 640 C CA . ARG A 1 89 ? -17.884 -8.116 29.465 1.00 72.12 89 ARG A CA 1
ATOM 641 C C . ARG A 1 89 ? -17.617 -8.972 30.690 1.00 72.12 89 ARG A C 1
ATOM 643 O O . ARG A 1 89 ? -18.522 -9.727 31.006 1.00 72.12 89 ARG A O 1
ATOM 650 N N . ARG A 1 90 ? -16.456 -8.903 31.361 1.00 57.62 90 ARG A N 1
ATOM 651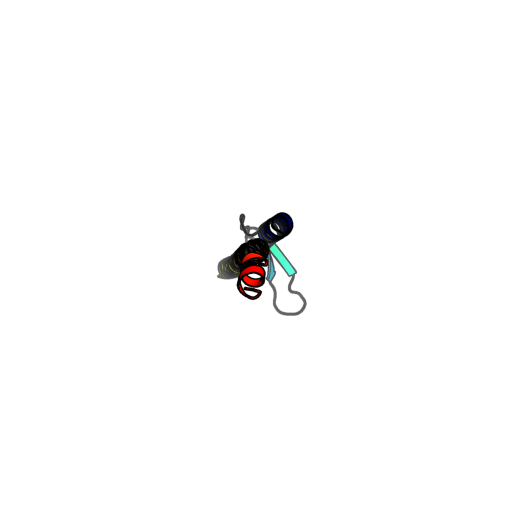 C CA . ARG A 1 90 ? -16.306 -9.536 32.681 1.00 57.62 90 ARG A CA 1
ATOM 652 C C . ARG A 1 90 ? -17.179 -8.743 33.645 1.00 57.62 90 ARG A C 1
ATOM 654 O O . ARG A 1 90 ? -16.786 -7.635 34.015 1.00 57.62 90 ARG A O 1
ATOM 661 N N . PRO A 1 91 ? -18.327 -9.275 34.085 1.00 53.03 91 PRO A N 1
ATOM 662 C CA . PRO A 1 91 ? -18.942 -8.739 35.270 1.00 53.03 91 PRO A CA 1
ATOM 663 C C . PRO A 1 91 ? -17.955 -9.103 36.385 1.00 53.03 91 PRO A C 1
ATOM 665 O O . PRO A 1 91 ? -17.554 -10.257 36.529 1.00 53.03 91 PRO A O 1
ATOM 668 N N . THR A 1 92 ? -17.537 -8.140 37.199 1.00 56.66 92 THR A N 1
ATOM 669 C CA . THR A 1 92 ? -17.507 -8.449 38.630 1.00 56.66 92 THR A CA 1
ATOM 670 C C . THR A 1 92 ? -18.865 -9.059 38.903 1.00 56.66 92 THR A C 1
ATOM 672 O O . THR A 1 92 ? -19.842 -8.332 38.774 1.00 56.66 92 THR A O 1
ATOM 675 N N . ASP A 1 93 ? -18.947 -10.369 39.101 1.00 58.25 93 ASP A N 1
ATOM 6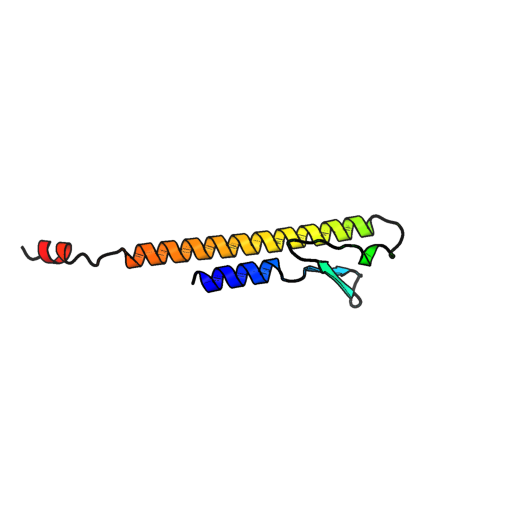76 C CA . ASP A 1 93 ? -20.209 -11.012 39.402 1.00 58.25 93 ASP A CA 1
ATOM 677 C C . ASP A 1 93 ? -20.495 -10.731 40.884 1.00 58.25 93 ASP A C 1
ATOM 679 O O . ASP A 1 93 ? -19.856 -11.331 41.755 1.00 58.25 93 ASP A O 1
ATOM 683 N N . PRO A 1 94 ? -21.368 -9.765 41.238 1.00 57.16 94 PRO A N 1
ATOM 684 C CA . PRO A 1 94 ? -21.788 -9.609 42.623 1.00 57.16 94 PRO A CA 1
ATOM 685 C C . PRO A 1 94 ? -22.528 -10.861 43.123 1.00 57.16 94 PRO A C 1
ATOM 687 O O . PRO A 1 94 ? -22.650 -11.021 44.336 1.00 57.16 94 PRO A O 1
ATOM 690 N N . ALA A 1 95 ? -22.975 -11.765 42.235 1.00 57.88 95 ALA A N 1
ATOM 691 C CA . ALA A 1 95 ? -23.621 -13.013 42.627 1.00 57.88 95 ALA A CA 1
ATOM 692 C C . ALA A 1 95 ? -22.645 -14.010 43.275 1.00 57.88 95 ALA A C 1
ATOM 694 O O . ALA A 1 95 ? -23.043 -14.732 44.185 1.00 57.88 95 ALA A O 1
ATOM 695 N N . GLU A 1 96 ? -21.361 -14.007 42.898 1.00 56.56 96 GLU A N 1
ATOM 696 C CA . GLU A 1 96 ? -20.346 -14.890 43.499 1.00 56.56 96 GLU A CA 1
ATOM 697 C C . GLU A 1 96 ? -19.949 -14.424 44.913 1.00 56.56 96 GLU A C 1
ATOM 699 O O . GLU A 1 96 ? -19.695 -15.237 45.799 1.00 56.56 96 GLU A O 1
ATOM 704 N N . ARG A 1 97 ? -19.997 -13.107 45.175 1.00 57.53 97 ARG A N 1
ATOM 705 C CA . ARG A 1 97 ? -19.816 -12.555 46.532 1.00 57.53 97 ARG A CA 1
ATOM 706 C C . ARG A 1 97 ? -21.028 -12.817 47.426 1.00 57.53 97 ARG A C 1
ATOM 708 O O . ARG A 1 97 ? -20.849 -13.212 48.570 1.00 57.53 97 ARG A O 1
ATOM 715 N N . ALA A 1 98 ? -22.242 -12.679 46.894 1.00 60.88 98 ALA A N 1
ATOM 716 C CA . ALA A 1 98 ? -23.474 -12.952 47.638 1.00 60.88 98 ALA A CA 1
ATOM 717 C C . ALA A 1 98 ? -23.693 -14.451 47.940 1.00 60.88 98 ALA A C 1
ATOM 719 O O . ALA A 1 98 ? -24.380 -14.785 48.903 1.00 60.88 98 ALA A O 1
ATOM 720 N N . ALA A 1 99 ? -23.110 -15.355 47.145 1.00 60.50 99 ALA A N 1
ATOM 721 C CA . ALA A 1 99 ? -23.141 -16.797 47.396 1.00 60.50 99 ALA A CA 1
ATOM 722 C C . ALA A 1 99 ? -22.106 -17.265 48.437 1.00 60.50 99 ALA A C 1
ATOM 724 O O . ALA A 1 99 ? -22.273 -18.340 49.000 1.00 60.50 99 ALA A O 1
ATOM 725 N N . SER A 1 100 ? -21.063 -16.472 48.710 1.00 58.84 100 SER A N 1
ATOM 726 C CA . SER A 1 100 ? -20.033 -16.785 49.713 1.00 58.84 100 SER A CA 1
ATOM 727 C C . SER A 1 100 ? -20.384 -16.307 51.131 1.00 58.84 100 SER A C 1
ATOM 729 O O . SER A 1 100 ? -19.684 -16.673 52.073 1.00 58.84 100 SER A O 1
ATOM 731 N N . GLU A 1 101 ? -21.419 -15.476 51.291 1.00 61.25 101 GLU A N 1
ATOM 732 C CA . GLU A 1 101 ? -21.879 -14.946 52.589 1.00 61.25 101 GLU A CA 1
ATOM 733 C C . GLU A 1 101 ? -23.119 -15.678 53.154 1.00 61.25 101 GLU A C 1
ATOM 735 O O . GLU A 1 101 ? -23.687 -15.239 54.155 1.00 61.25 101 GLU A O 1
ATOM 740 N N . ARG A 1 102 ? -23.549 -16.791 52.540 1.00 52.44 102 ARG A N 1
ATOM 741 C CA . ARG A 1 102 ? -24.562 -17.717 53.084 1.00 52.44 102 ARG A CA 1
ATOM 742 C C . ARG A 1 102 ? -23.932 -19.041 53.482 1.00 52.44 102 ARG A C 1
ATOM 744 O O . ARG A 1 102 ? -24.422 -19.610 54.480 1.00 52.44 102 ARG A O 1
#

Nearest PDB structures (foldseek):
  1hqc-assembly2_B  TM=5.309E-01  e=4.133E+00  Thermus thermophilus
  6r10-assembly1_G  TM=2.609E-01  e=4.133E+00  Thermus thermophilus HB8
  7u4t-assembly1_G  TM=3.816E-01  e=7.566E+00  Homo sapiens
  9brq-assembly1_7  TM=3.962E-01  e=9.256E+00  Mus musculus